Protein AF-A0A3D1TEN0-F1 (afdb_monomer_lite)

Structure (mmCIF, N/CA/C/O backbone):
data_AF-A0A3D1TEN0-F1
#
_entry.id   AF-A0A3D1TEN0-F1
#
loop_
_atom_site.group_PDB
_atom_site.id
_atom_site.type_symbol
_atom_site.label_atom_id
_atom_site.label_alt_id
_atom_site.label_comp_id
_atom_site.label_asym_id
_atom_site.label_entity_id
_atom_site.label_seq_id
_atom_site.pdbx_PDB_ins_code
_atom_site.Cartn_x
_atom_site.Cartn_y
_atom_site.Cartn_z
_atom_site.occupancy
_atom_site.B_iso_or_equiv
_atom_site.auth_seq_id
_atom_site.auth_comp_id
_atom_site.auth_asym_id
_atom_site.auth_atom_id
_atom_site.pdbx_PDB_model_num
ATOM 1 N N . MET A 1 1 ? -23.311 9.145 44.250 1.00 58.88 1 MET A N 1
ATOM 2 C CA . MET A 1 1 ? -23.209 9.384 42.791 1.00 58.88 1 MET A CA 1
ATOM 3 C C . MET A 1 1 ? -21.772 9.364 42.267 1.00 58.88 1 MET A C 1
ATOM 5 O O . MET A 1 1 ? -21.534 8.665 41.295 1.00 58.88 1 MET A O 1
ATOM 9 N N . ASN A 1 2 ? -20.793 10.009 42.915 1.00 70.75 2 ASN A N 1
ATOM 10 C CA . ASN A 1 2 ? -19.431 10.155 42.356 1.00 70.75 2 ASN A CA 1
ATOM 11 C C . ASN A 1 2 ? -18.666 8.842 42.084 1.00 70.75 2 ASN A C 1
ATOM 13 O O . ASN A 1 2 ? -17.920 8.764 41.115 1.00 70.75 2 ASN A O 1
ATOM 17 N N . LYS A 1 3 ? -18.874 7.788 42.889 1.00 73.88 3 LYS A N 1
ATOM 18 C CA . LYS A 1 3 ? -18.197 6.489 42.696 1.00 73.88 3 LYS A CA 1
ATOM 19 C C . LYS A 1 3 ? -18.663 5.740 41.440 1.00 73.88 3 LYS A C 1
ATOM 21 O O . LYS A 1 3 ? -17.864 5.060 40.811 1.00 73.88 3 LYS A O 1
ATOM 26 N N . LEU A 1 4 ? -19.937 5.889 41.068 1.00 81.81 4 LEU A N 1
ATOM 27 C CA . LEU A 1 4 ? -20.509 5.224 39.894 1.00 81.81 4 LEU A CA 1
ATOM 28 C C . LEU A 1 4 ? -19.998 5.871 38.599 1.00 81.81 4 LEU A C 1
ATOM 30 O O . LEU A 1 4 ? -19.636 5.177 37.661 1.00 81.81 4 LEU A O 1
ATOM 34 N N . ILE A 1 5 ? -19.893 7.203 38.594 1.00 82.38 5 ILE A N 1
ATOM 35 C CA . ILE A 1 5 ? -19.337 7.976 37.475 1.00 82.38 5 ILE A CA 1
ATOM 36 C C . ILE A 1 5 ? -17.858 7.624 37.270 1.00 82.38 5 ILE A C 1
ATOM 38 O O . ILE A 1 5 ? -17.446 7.359 36.145 1.00 82.38 5 ILE A O 1
ATOM 42 N N . GLY A 1 6 ? -17.078 7.542 38.355 1.00 80.25 6 GLY A N 1
ATOM 43 C CA . GLY A 1 6 ? -15.677 7.118 38.284 1.00 80.25 6 GLY A CA 1
ATOM 44 C C . GLY A 1 6 ? -15.511 5.713 37.697 1.00 80.25 6 GLY A C 1
ATOM 45 O O . GLY A 1 6 ? -14.673 5.514 36.824 1.00 80.25 6 GLY A O 1
ATOM 46 N N . LEU A 1 7 ? -16.349 4.756 38.113 1.00 87.06 7 LEU A N 1
ATOM 47 C CA . LEU A 1 7 ? -16.330 3.392 37.575 1.00 87.06 7 LEU A CA 1
ATOM 48 C C . LEU A 1 7 ? -16.650 3.362 36.071 1.00 87.06 7 LEU A C 1
ATOM 50 O O . LEU A 1 7 ? -15.949 2.700 35.312 1.00 87.06 7 LEU A O 1
ATOM 54 N N . VAL A 1 8 ? -17.673 4.103 35.633 1.00 85.00 8 VAL A N 1
ATOM 55 C CA . VAL A 1 8 ? -18.067 4.173 34.215 1.00 85.00 8 VAL A CA 1
ATOM 56 C C . VAL A 1 8 ? -16.944 4.754 33.354 1.00 85.00 8 VAL A C 1
ATOM 58 O O . VAL A 1 8 ? -16.650 4.209 32.293 1.00 85.00 8 VAL A O 1
ATOM 61 N N . ILE A 1 9 ? -16.264 5.805 33.822 1.00 85.00 9 ILE A N 1
ATOM 62 C CA . ILE A 1 9 ? -15.129 6.402 33.101 1.00 85.00 9 ILE A CA 1
ATOM 63 C C . ILE A 1 9 ? -13.987 5.391 32.943 1.00 85.00 9 ILE A C 1
ATOM 65 O O . ILE A 1 9 ? -13.439 5.257 31.853 1.00 85.00 9 ILE A O 1
ATOM 69 N N . VAL A 1 10 ? -13.651 4.642 33.998 1.00 86.19 10 VAL A N 1
ATOM 70 C CA . VAL A 1 10 ? -12.583 3.630 33.941 1.00 86.19 10 VAL A CA 1
ATOM 71 C C . VAL A 1 10 ? -12.913 2.524 32.935 1.00 86.19 10 VAL A C 1
ATOM 73 O O . VAL A 1 10 ? -12.048 2.135 32.153 1.00 86.19 10 VAL A O 1
ATOM 76 N N . VAL A 1 11 ? -14.163 2.054 32.903 1.00 86.31 11 VAL A N 1
ATOM 77 C CA . VAL A 1 11 ? -14.605 1.032 31.938 1.00 86.31 11 VAL A CA 1
ATOM 78 C C . VAL A 1 11 ? -14.535 1.555 30.501 1.00 86.31 11 VAL A C 1
ATOM 80 O O . VAL A 1 11 ? -14.044 0.850 29.621 1.00 86.31 11 VAL A O 1
ATOM 83 N N . LEU A 1 12 ? -14.965 2.797 30.260 1.00 85.12 12 LEU A N 1
ATOM 84 C CA . LEU A 1 12 ? -14.894 3.415 28.932 1.00 85.12 12 LEU A CA 1
ATOM 85 C C . LEU A 1 12 ? -13.447 3.595 28.455 1.00 85.12 12 LEU A C 1
ATOM 87 O O . LEU A 1 12 ? -13.148 3.296 27.301 1.00 85.12 12 LEU A O 1
ATOM 91 N N . LEU A 1 13 ? -12.538 4.022 29.337 1.00 85.19 13 LEU A N 1
ATOM 92 C CA . LEU A 1 13 ? -11.114 4.155 29.013 1.00 85.19 13 LEU A CA 1
ATOM 93 C C . LEU A 1 13 ? -10.465 2.800 28.710 1.00 85.19 13 LEU A C 1
ATOM 95 O O . LEU A 1 13 ? -9.695 2.692 27.757 1.00 85.19 13 LEU A O 1
ATOM 99 N N . ALA A 1 14 ? -10.799 1.756 29.474 1.00 85.00 14 ALA A N 1
ATOM 100 C CA . ALA A 1 14 ? -10.308 0.406 29.210 1.00 85.00 14 ALA A CA 1
ATOM 101 C C . ALA A 1 14 ? -10.801 -0.122 27.851 1.00 85.00 14 ALA A C 1
ATOM 103 O O . ALA A 1 14 ? -10.010 -0.659 27.076 1.00 85.00 14 ALA A O 1
ATOM 104 N N . ALA A 1 15 ? -12.081 0.086 27.523 1.00 84.44 15 ALA A N 1
ATOM 105 C CA . ALA A 1 15 ? -12.647 -0.296 26.230 1.00 84.44 15 ALA A CA 1
ATOM 106 C C . ALA A 1 15 ? -11.992 0.462 25.062 1.00 84.44 15 ALA A C 1
ATOM 108 O O . ALA A 1 15 ? -11.635 -0.153 24.057 1.00 84.44 15 ALA A O 1
ATOM 109 N N . ALA A 1 16 ? -11.772 1.773 25.217 1.00 83.81 16 ALA A N 1
ATOM 110 C CA . ALA A 1 16 ? -11.050 2.581 24.237 1.00 83.81 16 ALA A CA 1
ATOM 111 C C . ALA A 1 16 ? -9.619 2.063 24.020 1.00 83.81 16 ALA A C 1
ATOM 113 O O . ALA A 1 16 ? -9.184 1.927 22.880 1.00 83.81 16 ALA A O 1
ATOM 114 N N . GLY A 1 17 ? -8.906 1.723 25.100 1.00 84.88 17 GLY A N 1
ATOM 115 C CA . GLY A 1 17 ? -7.541 1.198 25.031 1.00 84.88 17 GLY A CA 1
ATOM 116 C C . GLY A 1 17 ? -7.441 -0.130 24.275 1.00 84.88 17 GLY A C 1
ATOM 117 O O . GLY A 1 17 ? -6.561 -0.289 23.431 1.00 84.88 17 GLY A O 1
ATOM 118 N N . VAL A 1 18 ? -8.369 -1.062 24.516 1.00 86.75 18 VAL A N 1
ATOM 119 C CA . VAL A 1 18 ? -8.413 -2.351 23.800 1.00 86.75 18 VAL A CA 1
ATOM 120 C C . VAL A 1 18 ? -8.699 -2.150 22.311 1.00 86.75 18 VAL A C 1
ATOM 122 O O . VAL A 1 18 ? -8.030 -2.749 21.471 1.00 86.75 18 VAL A O 1
ATOM 125 N N . GLN A 1 19 ? -9.656 -1.285 21.964 1.00 85.12 19 GLN A N 1
ATOM 126 C CA . GLN A 1 19 ? -9.973 -1.001 20.561 1.00 85.12 19 GLN A CA 1
ATOM 127 C C . GLN A 1 19 ? -8.832 -0.277 19.844 1.00 85.12 19 GLN A C 1
ATOM 129 O O . GLN A 1 19 ? -8.546 -0.588 18.691 1.00 85.12 19 GLN A O 1
ATOM 134 N N . PHE A 1 20 ? -8.131 0.623 20.535 1.00 85.56 20 PHE A N 1
ATOM 135 C CA . PHE A 1 20 ? -6.945 1.283 19.998 1.00 85.56 20 PHE A CA 1
ATOM 136 C C . PHE A 1 20 ? -5.814 0.286 19.705 1.00 85.56 20 PHE A C 1
ATOM 138 O O . PHE A 1 20 ? -5.230 0.327 18.625 1.00 85.56 20 PHE A O 1
ATOM 145 N N . ALA A 1 21 ? -5.544 -0.656 20.615 1.00 85.94 21 ALA A N 1
ATOM 146 C CA . ALA A 1 21 ? -4.565 -1.722 20.380 1.00 85.94 21 ALA A CA 1
ATOM 147 C C . ALA A 1 21 ? -4.977 -2.658 19.224 1.00 85.94 21 ALA A C 1
ATOM 149 O O . ALA A 1 21 ? -4.138 -3.117 18.442 1.00 85.94 21 ALA A O 1
ATOM 150 N N . GLY A 1 22 ? -6.280 -2.919 19.082 1.00 85.69 22 GLY A N 1
ATOM 151 C CA . GLY A 1 22 ? -6.833 -3.628 17.928 1.00 85.69 22 GLY A CA 1
ATOM 152 C C . GLY A 1 22 ? -6.570 -2.880 16.620 1.00 85.69 22 GLY A C 1
ATOM 153 O O . GLY A 1 22 ? -6.048 -3.468 15.677 1.00 85.69 22 GLY A O 1
ATOM 154 N N . HIS A 1 23 ? -6.843 -1.573 16.588 1.00 86.75 23 HIS A N 1
ATOM 155 C CA . HIS A 1 23 ? -6.567 -0.712 15.437 1.00 86.75 23 HIS A CA 1
ATOM 156 C C . HIS A 1 23 ? -5.091 -0.749 15.024 1.00 86.75 23 HIS A C 1
ATOM 158 O O . HIS A 1 23 ? -4.790 -0.987 13.857 1.00 86.75 23 HIS A O 1
ATOM 164 N N . THR A 1 24 ? -4.152 -0.589 15.961 1.00 85.69 24 THR A N 1
ATOM 165 C CA . THR A 1 24 ? -2.717 -0.625 15.620 1.00 85.69 24 THR A CA 1
ATOM 166 C C . THR A 1 24 ? -2.288 -1.972 15.041 1.00 85.69 24 THR A C 1
ATOM 168 O O . THR A 1 24 ? -1.453 -2.015 14.142 1.00 85.69 24 THR A O 1
ATOM 171 N N . THR A 1 25 ? -2.881 -3.068 15.519 1.00 88.44 25 THR A N 1
ATOM 172 C CA . THR A 1 25 ? -2.605 -4.416 15.002 1.00 88.44 25 THR A CA 1
ATOM 173 C C . THR A 1 25 ? -3.123 -4.584 13.572 1.00 88.44 25 THR A C 1
ATOM 175 O O . THR A 1 25 ? -2.368 -5.035 12.714 1.00 88.44 25 THR A O 1
ATOM 178 N N . LYS A 1 26 ? -4.361 -4.151 13.291 1.00 89.19 26 LYS A N 1
ATOM 179 C CA . LYS A 1 26 ? -4.947 -4.158 11.937 1.00 89.19 26 LYS A CA 1
ATOM 180 C C . LYS A 1 26 ? -4.116 -3.342 10.950 1.00 89.19 26 LYS A C 1
ATOM 182 O O . LYS A 1 26 ? -3.794 -3.820 9.871 1.00 89.19 26 LYS A O 1
ATOM 187 N N . VAL A 1 27 ? -3.726 -2.121 11.331 1.00 89.12 27 VAL A N 1
ATOM 188 C CA . VAL A 1 27 ? -2.900 -1.244 10.485 1.00 89.12 27 VAL A CA 1
ATOM 189 C C . VAL A 1 27 ? -1.540 -1.879 10.207 1.00 89.12 27 VAL A C 1
ATOM 191 O O . VAL A 1 27 ? -1.067 -1.825 9.078 1.00 89.12 27 VAL A O 1
ATOM 194 N N . SER A 1 28 ? -0.929 -2.533 11.200 1.00 88.88 28 SER A N 1
ATOM 195 C CA . SER A 1 28 ? 0.328 -3.261 10.999 1.00 88.88 28 SER A CA 1
ATOM 196 C C . SER A 1 28 ? 0.167 -4.453 10.051 1.00 88.88 28 SER A C 1
ATOM 198 O O . SER A 1 28 ? 1.031 -4.667 9.202 1.00 88.88 28 SER A O 1
ATOM 200 N N . ALA A 1 29 ? -0.908 -5.234 10.192 1.00 89.94 29 ALA A N 1
ATOM 201 C CA . ALA A 1 29 ? -1.190 -6.369 9.315 1.00 89.94 29 ALA A CA 1
ATOM 202 C C . ALA A 1 29 ? -1.443 -5.898 7.878 1.00 89.94 29 ALA A C 1
ATOM 204 O O . ALA A 1 29 ? -0.833 -6.404 6.935 1.00 89.94 29 ALA A O 1
ATOM 205 N N . PHE A 1 30 ? -2.264 -4.858 7.724 1.00 93.31 30 PHE A N 1
ATOM 206 C CA . PHE A 1 30 ? -2.549 -4.261 6.430 1.00 93.31 30 PHE A CA 1
ATOM 207 C C . PHE A 1 30 ? -1.301 -3.641 5.791 1.00 93.31 30 PHE A C 1
ATOM 209 O O . PHE A 1 30 ? -1.046 -3.889 4.619 1.00 93.31 30 PHE A O 1
ATOM 216 N N . GLY A 1 31 ? -0.464 -2.925 6.548 1.00 90.81 31 GLY A N 1
ATOM 217 C CA . GLY A 1 31 ? 0.813 -2.397 6.052 1.00 90.81 31 GLY A CA 1
ATOM 218 C C . GLY A 1 31 ? 1.729 -3.494 5.498 1.00 90.81 31 GLY A C 1
ATOM 219 O O . GLY A 1 31 ? 2.298 -3.341 4.419 1.00 90.81 31 GLY A O 1
ATOM 220 N N . SER A 1 32 ? 1.785 -4.656 6.160 1.00 90.25 32 SER A N 1
ATOM 221 C CA . SER A 1 32 ? 2.518 -5.817 5.638 1.00 90.25 32 SER A CA 1
ATOM 222 C C . SER A 1 32 ? 1.924 -6.362 4.333 1.00 90.25 32 SER A C 1
ATOM 224 O O . SER A 1 32 ? 2.677 -6.834 3.483 1.00 90.25 32 SER A O 1
ATOM 226 N N . ALA A 1 33 ? 0.600 -6.319 4.160 1.00 90.69 33 ALA A N 1
ATOM 227 C CA . ALA A 1 33 ? -0.047 -6.702 2.906 1.00 90.69 33 ALA A CA 1
ATOM 228 C C . ALA A 1 33 ? 0.248 -5.689 1.786 1.00 90.69 33 ALA A C 1
ATOM 230 O O . ALA A 1 33 ? 0.568 -6.093 0.669 1.00 90.69 33 ALA A O 1
ATOM 231 N N . VAL A 1 34 ? 0.228 -4.386 2.098 1.00 92.06 34 VAL A N 1
ATOM 232 C CA . VAL A 1 34 ? 0.610 -3.302 1.173 1.00 92.06 34 VAL A CA 1
ATOM 233 C C . VAL A 1 34 ? 2.037 -3.478 0.670 1.00 92.06 34 VAL A C 1
ATOM 235 O O . VAL A 1 34 ? 2.279 -3.350 -0.528 1.00 92.06 34 VAL A O 1
ATOM 238 N N . HIS A 1 35 ? 2.963 -3.864 1.547 1.00 90.12 35 HIS A N 1
ATOM 239 C CA . HIS A 1 35 ? 4.325 -4.195 1.144 1.00 90.12 35 HIS A CA 1
ATOM 240 C C . HIS A 1 35 ? 4.369 -5.343 0.119 1.00 90.12 35 HIS A C 1
ATOM 242 O O . HIS A 1 35 ? 5.080 -5.257 -0.878 1.00 90.12 35 HIS A O 1
ATOM 248 N N . GLY A 1 36 ? 3.558 -6.389 0.311 1.00 89.44 36 GLY A N 1
ATOM 249 C CA . GLY A 1 36 ? 3.442 -7.495 -0.645 1.00 89.44 36 GLY A CA 1
ATOM 250 C C . GLY A 1 36 ? 2.859 -7.083 -2.002 1.00 89.44 36 GLY A C 1
ATOM 251 O O . GLY A 1 36 ? 3.233 -7.650 -3.025 1.00 89.44 36 GLY A O 1
ATOM 252 N N . PHE A 1 37 ? 1.990 -6.068 -2.044 1.00 89.69 37 PHE A N 1
ATOM 253 C CA . PHE A 1 37 ? 1.447 -5.558 -3.306 1.00 89.69 37 PHE A CA 1
ATOM 254 C C . PHE A 1 37 ? 2.476 -4.834 -4.157 1.00 89.69 37 PHE A C 1
ATOM 256 O O . PHE A 1 37 ? 2.310 -4.830 -5.375 1.00 89.69 37 PHE A O 1
ATOM 263 N N . LEU A 1 38 ? 3.548 -4.295 -3.562 1.00 87.56 38 LEU A N 1
ATOM 264 C CA . LEU A 1 38 ? 4.642 -3.707 -4.333 1.00 87.56 38 LEU A CA 1
ATOM 265 C C . LEU A 1 38 ? 5.094 -4.706 -5.407 1.00 87.56 38 LEU A C 1
ATOM 267 O O . LEU A 1 38 ? 5.242 -4.302 -6.561 1.00 87.56 38 LEU A O 1
ATOM 271 N N . ASP A 1 39 ? 5.215 -6.002 -5.049 1.00 84.56 39 ASP A N 1
ATOM 272 C CA . ASP A 1 39 ? 5.642 -7.119 -5.914 1.00 84.56 39 ASP A CA 1
ATOM 273 C C . ASP A 1 39 ? 4.770 -7.358 -7.133 1.00 84.56 39 ASP A C 1
ATOM 275 O O . ASP A 1 39 ? 5.279 -7.734 -8.191 1.00 84.56 39 ASP A O 1
ATOM 279 N N . ALA A 1 40 ? 3.484 -7.072 -7.004 1.00 85.25 40 ALA A N 1
ATOM 280 C CA . ALA A 1 40 ? 2.503 -7.322 -8.038 1.00 85.25 40 ALA A CA 1
ATOM 281 C C . ALA A 1 40 ? 2.275 -6.120 -8.967 1.00 85.25 40 ALA A C 1
ATOM 283 O O . ALA A 1 40 ? 1.548 -6.271 -9.948 1.00 85.25 40 ALA A O 1
ATOM 284 N N . VAL A 1 41 ? 2.832 -4.934 -8.670 1.00 84.75 41 VAL A N 1
ATOM 285 C CA . VAL A 1 41 ? 2.555 -3.718 -9.455 1.00 84.75 41 VAL A CA 1
ATOM 286 C C . VAL A 1 41 ? 3.018 -3.910 -10.897 1.00 84.75 41 VAL A C 1
ATOM 288 O O . VAL A 1 41 ? 4.211 -4.045 -11.180 1.00 84.75 41 VAL A O 1
ATOM 291 N N . ALA A 1 42 ? 2.055 -3.880 -11.817 1.00 78.88 42 ALA A N 1
ATOM 292 C CA . ALA A 1 42 ? 2.314 -3.844 -13.244 1.00 78.88 42 ALA A CA 1
ATOM 293 C C . ALA A 1 42 ? 2.829 -2.451 -13.639 1.00 78.88 42 ALA A C 1
ATOM 295 O O . ALA A 1 42 ? 2.274 -1.432 -13.237 1.00 78.88 42 ALA A O 1
ATOM 296 N N . LEU A 1 43 ? 3.906 -2.394 -14.426 1.00 77.12 43 LEU A N 1
ATOM 297 C CA . LEU A 1 43 ? 4.501 -1.119 -14.849 1.00 77.12 43 LEU A CA 1
ATOM 298 C C . LEU A 1 43 ? 3.636 -0.363 -15.863 1.00 77.12 43 LEU A C 1
ATOM 300 O O . LEU A 1 43 ? 3.707 0.859 -15.948 1.00 77.12 43 LEU A O 1
ATOM 304 N N . ASP A 1 44 ? 2.883 -1.101 -16.672 1.00 77.44 44 ASP A N 1
ATOM 305 C CA . ASP A 1 44 ? 2.009 -0.595 -17.726 1.00 77.44 44 ASP A CA 1
ATOM 306 C C . ASP A 1 44 ? 0.627 -0.186 -17.211 1.00 77.44 44 ASP A C 1
ATOM 308 O O . ASP A 1 44 ? -0.003 0.686 -17.806 1.00 77.44 44 ASP A O 1
ATOM 312 N N . ASP A 1 45 ? 0.190 -0.769 -16.095 1.00 82.81 45 ASP A N 1
ATOM 313 C CA . ASP A 1 45 ? -1.064 -0.432 -15.425 1.00 82.81 45 ASP A CA 1
ATOM 314 C C . ASP A 1 45 ? -0.920 -0.527 -13.892 1.00 82.81 45 ASP A C 1
ATOM 316 O O . ASP A 1 45 ? -1.386 -1.490 -13.268 1.00 82.81 45 ASP A O 1
ATOM 320 N N . PRO A 1 46 ? -0.246 0.450 -13.257 1.00 83.88 46 PRO A N 1
ATOM 321 C CA . PRO A 1 46 ? 0.003 0.420 -11.817 1.00 83.88 46 PRO A CA 1
ATOM 322 C C . PRO A 1 46 ? -1.282 0.529 -10.984 1.00 83.88 46 PRO A C 1
ATOM 324 O O . PRO A 1 46 ? -1.317 0.074 -9.841 1.00 83.88 46 PRO A O 1
ATOM 327 N N . GLU A 1 47 ? -2.355 1.088 -11.548 1.00 86.06 47 GLU A N 1
ATOM 328 C CA . GLU A 1 47 ? -3.639 1.270 -10.864 1.00 86.06 47 GLU A CA 1
ATOM 329 C C . GLU A 1 47 ? -4.489 -0.012 -10.822 1.00 86.06 47 GLU A C 1
ATOM 331 O O . GLU A 1 47 ? -5.435 -0.096 -10.035 1.00 86.06 47 GLU A O 1
ATOM 336 N N . SER A 1 48 ? -4.131 -1.040 -11.598 1.00 90.06 48 SER A N 1
ATOM 337 C CA . SER A 1 48 ? -4.839 -2.330 -11.636 1.00 90.06 48 SER A CA 1
ATOM 338 C C . SER A 1 48 ? -4.978 -3.018 -10.270 1.00 90.06 48 SER A C 1
ATOM 340 O O . SER A 1 48 ? -5.937 -3.759 -10.061 1.00 90.06 48 SER A O 1
ATOM 342 N N . LEU A 1 49 ? -4.074 -2.740 -9.323 1.00 91.00 49 LEU A N 1
ATOM 343 C CA . LEU A 1 49 ? -4.077 -3.310 -7.969 1.00 91.00 49 LEU A CA 1
ATOM 344 C C . LEU A 1 49 ? -4.923 -2.541 -6.948 1.00 91.00 49 LEU A C 1
ATOM 346 O O . LEU A 1 49 ? -5.093 -3.012 -5.823 1.00 91.00 49 LEU A O 1
ATOM 350 N N . ILE A 1 50 ? -5.462 -1.368 -7.294 1.00 92.94 50 ILE A N 1
ATOM 351 C CA . ILE A 1 50 ? -6.278 -0.572 -6.363 1.00 92.94 50 ILE A CA 1
ATOM 352 C C . ILE A 1 50 ? -7.459 -1.382 -5.785 1.00 92.94 50 ILE A C 1
ATOM 354 O O . ILE A 1 50 ? -7.665 -1.314 -4.570 1.00 92.94 50 ILE A O 1
ATOM 358 N N . PRO A 1 51 ? -8.222 -2.173 -6.572 1.00 93.62 51 PRO A N 1
ATOM 359 C CA . PRO A 1 51 ? -9.297 -3.007 -6.035 1.00 93.62 51 PRO A CA 1
ATOM 360 C C . PRO A 1 51 ? -8.809 -4.025 -4.997 1.00 93.62 51 PRO A C 1
ATOM 362 O O . PRO A 1 51 ? -9.443 -4.171 -3.952 1.00 93.62 51 PRO A O 1
ATOM 365 N N . ASP A 1 52 ? -7.663 -4.664 -5.243 1.00 93.38 52 ASP A N 1
ATOM 366 C CA . ASP A 1 52 ? -7.089 -5.680 -4.354 1.00 93.38 52 ASP A CA 1
ATOM 367 C C . ASP A 1 52 ? -6.590 -5.063 -3.039 1.00 93.38 52 ASP A C 1
ATOM 369 O O . ASP A 1 52 ? -6.810 -5.616 -1.958 1.00 93.38 52 ASP A O 1
ATOM 373 N N . ILE A 1 53 ? -5.975 -3.876 -3.112 1.00 92.81 53 ILE A N 1
ATOM 374 C CA . ILE A 1 53 ? -5.546 -3.096 -1.942 1.00 92.81 53 ILE A CA 1
ATOM 375 C C . ILE A 1 53 ? -6.759 -2.716 -1.081 1.00 92.81 53 ILE A C 1
ATOM 377 O O . ILE A 1 53 ? -6.727 -2.857 0.144 1.00 92.81 53 ILE A O 1
ATOM 381 N N . VAL A 1 54 ? -7.843 -2.257 -1.711 1.00 94.19 54 VAL A N 1
ATOM 382 C CA . VAL A 1 54 ? -9.084 -1.878 -1.018 1.00 94.19 54 VAL A CA 1
ATOM 383 C C . VAL A 1 54 ? -9.762 -3.102 -0.396 1.00 94.19 54 VAL A C 1
ATOM 385 O O . VAL A 1 54 ? -10.235 -3.028 0.739 1.00 94.19 54 VAL A O 1
ATOM 388 N N . GLU A 1 55 ? -9.775 -4.246 -1.086 1.00 93.62 55 GLU A N 1
ATOM 389 C CA . GLU A 1 55 ? -10.307 -5.498 -0.539 1.00 93.62 55 GLU A CA 1
ATOM 390 C C . GLU A 1 55 ? -9.487 -5.983 0.668 1.00 93.62 55 GLU A C 1
ATOM 392 O O . GLU A 1 55 ? -10.056 -6.402 1.679 1.00 93.62 55 GLU A O 1
ATOM 397 N N . ALA A 1 56 ? -8.156 -5.898 0.600 1.00 93.06 56 ALA A N 1
ATOM 398 C CA . ALA A 1 56 ? -7.277 -6.239 1.714 1.00 93.06 56 ALA A CA 1
ATOM 399 C C . ALA A 1 56 ? -7.512 -5.332 2.933 1.00 93.06 56 ALA A C 1
ATOM 401 O O . ALA A 1 56 ? -7.582 -5.830 4.056 1.00 93.06 56 ALA A O 1
ATOM 402 N N . ALA A 1 57 ? -7.724 -4.029 2.724 1.00 92.56 57 ALA A N 1
ATOM 403 C CA . ALA A 1 57 ? -8.078 -3.106 3.801 1.00 92.56 57 ALA A CA 1
ATOM 404 C C . ALA A 1 57 ? -9.407 -3.492 4.468 1.00 92.56 57 ALA A C 1
ATOM 406 O O . ALA A 1 57 ? -9.501 -3.563 5.695 1.00 92.56 57 ALA A O 1
ATOM 407 N N . ALA A 1 58 ? -10.421 -3.809 3.656 1.00 90.88 58 ALA A N 1
ATOM 408 C CA . ALA A 1 58 ? -11.738 -4.202 4.142 1.00 90.88 58 ALA A CA 1
ATOM 409 C C . ALA A 1 58 ? -11.695 -5.507 4.958 1.00 90.88 58 ALA A C 1
ATOM 411 O O . ALA A 1 58 ? -12.417 -5.627 5.950 1.00 90.88 58 ALA A O 1
ATOM 412 N N . LYS A 1 59 ? -10.823 -6.463 4.598 1.00 91.81 5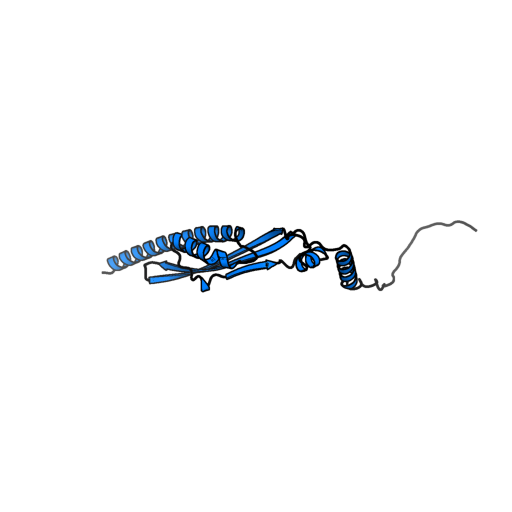9 LYS A N 1
ATOM 413 C CA . LYS A 1 59 ? -10.592 -7.700 5.374 1.00 91.81 59 LYS A CA 1
ATOM 414 C C . LYS A 1 59 ? -10.044 -7.423 6.774 1.00 91.81 59 LYS A C 1
ATOM 416 O O . LYS A 1 59 ? -10.444 -8.096 7.720 1.00 91.81 59 LYS A O 1
ATOM 421 N N . GLU A 1 60 ? -9.205 -6.401 6.913 1.00 89.44 60 GLU A N 1
ATOM 422 C CA . GLU A 1 60 ? -8.689 -5.931 8.206 1.00 89.44 60 GLU A CA 1
ATOM 423 C C . GLU A 1 60 ? -9.672 -4.990 8.934 1.00 89.44 60 GLU A C 1
ATOM 425 O O . GLU A 1 60 ? -9.420 -4.543 10.056 1.00 89.44 60 GLU A O 1
ATOM 430 N N . GLY A 1 61 ? -10.831 -4.700 8.333 1.00 87.62 61 GLY A N 1
ATOM 431 C CA . GLY A 1 61 ? -11.835 -3.793 8.886 1.00 87.62 61 GLY A CA 1
ATOM 432 C C . GLY A 1 61 ? -11.384 -2.334 8.882 1.00 87.62 61 GLY A C 1
ATOM 433 O O . GLY A 1 61 ? -11.733 -1.597 9.803 1.00 87.62 61 GLY A O 1
ATOM 434 N N . LEU A 1 62 ? -10.578 -1.950 7.891 1.00 89.81 62 LEU A N 1
ATOM 435 C CA . LEU A 1 62 ? -10.193 -0.576 7.596 1.00 89.81 62 LEU A CA 1
ATOM 436 C C . LEU A 1 62 ? -10.987 -0.084 6.384 1.00 89.81 62 LEU A C 1
ATOM 438 O O . LEU A 1 62 ? -11.163 -0.803 5.400 1.00 89.81 62 LEU A O 1
ATOM 442 N N . GLU A 1 63 ? -11.438 1.161 6.436 1.00 90.31 63 GLU A N 1
ATOM 443 C CA . GLU A 1 63 ? -12.056 1.819 5.290 1.00 90.31 63 GLU A CA 1
ATOM 444 C C . GLU A 1 63 ? -10.984 2.557 4.490 1.00 90.31 63 GLU A C 1
ATOM 446 O O . GLU A 1 63 ? -10.278 3.407 5.030 1.00 90.31 63 GLU A O 1
ATOM 451 N N . VAL A 1 64 ? -10.875 2.250 3.198 1.00 91.50 64 VAL A N 1
ATOM 452 C CA . VAL A 1 64 ? -9.976 2.932 2.259 1.00 91.50 64 VAL A CA 1
ATOM 453 C C . VAL A 1 64 ? -10.805 3.471 1.106 1.00 91.50 64 VAL A C 1
ATOM 455 O O . VAL A 1 64 ? -11.624 2.759 0.525 1.00 91.50 64 VAL A O 1
ATOM 458 N N . ASN A 1 65 ? -10.593 4.739 0.759 1.00 89.69 65 ASN A N 1
ATOM 459 C CA . ASN A 1 65 ? -11.196 5.328 -0.429 1.00 89.69 65 ASN A CA 1
ATOM 460 C C . ASN A 1 65 ? -10.330 4.981 -1.650 1.00 89.69 65 ASN A C 1
ATOM 462 O O . ASN A 1 65 ? -9.199 5.461 -1.710 1.00 89.69 65 ASN A O 1
ATOM 466 N N . PRO A 1 66 ? -10.842 4.247 -2.657 1.00 88.56 66 PRO A N 1
ATOM 467 C CA . PRO A 1 66 ? -10.070 3.899 -3.851 1.00 88.56 66 PRO A CA 1
ATOM 468 C C . PRO A 1 66 ? -9.489 5.122 -4.571 1.00 88.56 66 PRO A C 1
ATOM 470 O O . PRO A 1 66 ? -8.411 5.050 -5.139 1.00 88.56 66 PRO A O 1
ATOM 473 N N . ARG A 1 67 ? -10.177 6.273 -4.510 1.00 89.06 67 ARG A N 1
ATOM 474 C CA . ARG A 1 67 ? -9.714 7.530 -5.128 1.00 89.06 67 ARG A CA 1
ATOM 475 C C . ARG A 1 67 ? -8.559 8.202 -4.384 1.00 89.06 67 ARG A C 1
ATOM 477 O O . ARG A 1 67 ? -7.984 9.146 -4.909 1.00 89.06 67 ARG A O 1
ATOM 484 N N . ALA A 1 68 ? -8.289 7.776 -3.154 1.00 86.25 68 ALA A N 1
ATOM 485 C CA . ALA A 1 68 ? -7.173 8.245 -2.339 1.00 86.25 68 ALA A CA 1
ATOM 486 C C . ALA A 1 68 ? -5.999 7.251 -2.349 1.00 86.25 68 ALA A C 1
ATOM 488 O O . ALA A 1 68 ? -5.014 7.474 -1.650 1.00 86.25 68 ALA A O 1
ATOM 489 N N . VAL A 1 69 ? -6.099 6.159 -3.117 1.00 90.31 69 VAL A N 1
ATOM 490 C CA . VAL A 1 69 ? -4.987 5.235 -3.348 1.00 90.31 69 VAL A CA 1
ATOM 491 C C . VAL A 1 69 ? -4.199 5.740 -4.546 1.00 90.31 69 VAL A C 1
ATOM 493 O O . VAL A 1 69 ? -4.742 5.916 -5.632 1.00 90.31 69 VAL A O 1
ATOM 496 N N . THR A 1 70 ? -2.913 5.976 -4.337 1.00 92.38 70 THR A N 1
ATOM 497 C CA . THR A 1 70 ? -1.966 6.359 -5.378 1.00 92.38 70 THR A CA 1
ATOM 498 C C . THR A 1 70 ? -0.945 5.243 -5.522 1.00 92.38 70 THR A C 1
ATOM 500 O O . THR A 1 70 ? -0.250 4.911 -4.560 1.00 92.38 70 THR A O 1
ATOM 503 N N . VAL A 1 71 ? -0.844 4.671 -6.720 1.00 90.38 71 VAL A N 1
ATOM 504 C CA . VAL A 1 71 ? 0.195 3.698 -7.067 1.00 90.38 71 VAL A CA 1
ATOM 505 C C . VAL A 1 71 ? 1.043 4.298 -8.174 1.00 90.38 71 VAL A C 1
ATOM 507 O O . VAL A 1 71 ? 0.535 4.610 -9.248 1.00 90.38 71 VAL A O 1
ATOM 510 N N . THR A 1 72 ? 2.334 4.482 -7.919 1.00 87.75 72 THR A N 1
ATOM 511 C CA . THR A 1 72 ? 3.274 4.980 -8.927 1.00 87.75 72 THR A CA 1
ATOM 512 C C . THR A 1 72 ? 4.365 3.962 -9.191 1.00 87.75 72 THR A C 1
ATOM 514 O O . THR A 1 72 ? 4.859 3.301 -8.278 1.00 87.75 72 THR A O 1
ATOM 517 N N . ALA A 1 73 ? 4.753 3.853 -10.458 1.00 83.31 73 ALA A N 1
ATOM 518 C CA . ALA A 1 73 ? 5.890 3.069 -10.908 1.00 83.31 73 ALA A CA 1
ATOM 519 C C . ALA A 1 73 ? 6.778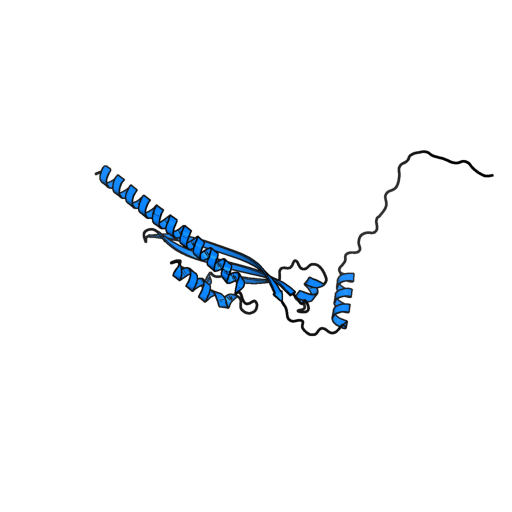 3.975 -11.769 1.00 83.31 73 ALA A C 1
ATOM 521 O O . ALA A 1 73 ? 6.456 4.283 -12.915 1.00 83.31 73 ALA A O 1
ATOM 522 N N . GLU A 1 74 ? 7.881 4.450 -11.197 1.00 80.06 74 GLU A N 1
ATOM 523 C CA . GLU A 1 74 ? 8.764 5.431 -11.827 1.00 80.06 74 GLU A CA 1
ATOM 524 C C . GLU A 1 74 ? 10.172 4.858 -12.015 1.00 80.06 74 GLU A C 1
ATOM 526 O O . GLU A 1 74 ? 10.735 4.298 -11.071 1.00 80.06 74 GLU A O 1
ATOM 531 N N . PRO A 1 75 ? 10.803 5.011 -13.192 1.00 72.19 75 PRO A N 1
ATOM 532 C CA . PRO A 1 75 ? 12.213 4.685 -13.359 1.00 72.19 75 PRO A CA 1
ATOM 533 C C . PRO A 1 75 ? 13.061 5.416 -12.318 1.00 72.19 75 PRO A C 1
ATOM 535 O O . PRO A 1 75 ? 12.990 6.639 -12.201 1.00 72.19 75 PRO A O 1
ATOM 538 N N . THR A 1 76 ? 13.919 4.710 -11.584 1.00 67.62 76 THR A N 1
ATOM 539 C CA . THR A 1 76 ? 14.889 5.406 -10.734 1.00 67.62 76 THR A CA 1
ATOM 540 C C . THR A 1 76 ? 15.955 6.039 -11.617 1.00 67.62 76 THR A C 1
ATOM 542 O O . THR A 1 76 ? 16.700 5.333 -12.292 1.00 67.62 76 THR A O 1
ATOM 545 N N . GLU A 1 77 ? 16.088 7.365 -11.571 1.00 56.72 77 GLU A N 1
ATOM 546 C CA . GLU A 1 77 ? 17.083 8.124 -12.347 1.00 56.72 77 GLU A CA 1
ATOM 547 C C . GLU A 1 77 ? 18.554 7.776 -12.029 1.00 56.72 77 GLU A C 1
ATOM 549 O O . GLU A 1 77 ? 19.458 8.276 -12.688 1.00 56.72 77 GLU A O 1
ATOM 554 N N . LYS A 1 78 ? 18.817 6.885 -11.066 1.00 49.19 78 LYS A N 1
ATOM 555 C CA . LYS A 1 78 ? 20.159 6.459 -10.634 1.00 49.19 78 LYS A CA 1
ATOM 556 C C . LYS A 1 78 ? 20.804 5.370 -11.507 1.00 49.19 78 LYS A C 1
ATOM 558 O O . LYS A 1 78 ? 21.584 4.566 -11.005 1.00 49.19 78 LYS A O 1
ATOM 563 N N . GLN A 1 79 ? 20.519 5.334 -12.803 1.00 53.00 79 GLN A N 1
ATOM 564 C CA . GLN A 1 79 ? 21.436 4.697 -13.751 1.00 53.00 79 GLN A CA 1
ATOM 565 C C . GLN A 1 79 ? 22.270 5.819 -14.377 1.00 53.00 79 GLN A C 1
ATOM 567 O O . GLN A 1 79 ? 21.854 6.445 -15.346 1.00 53.00 79 GLN A O 1
ATOM 572 N N . GLU A 1 80 ? 23.410 6.139 -13.767 1.00 48.50 80 GLU A N 1
ATOM 573 C CA . GLU A 1 80 ? 24.367 7.084 -14.352 1.00 48.50 80 GLU A CA 1
ATOM 574 C C . GLU A 1 80 ? 25.032 6.467 -15.601 1.00 48.50 80 GLU A C 1
ATOM 576 O O . GLU A 1 80 ? 25.235 5.252 -15.672 1.00 48.50 80 GLU A O 1
ATOM 581 N N . GLY A 1 81 ? 25.359 7.308 -16.589 1.00 56.28 81 GLY A N 1
ATOM 582 C CA . GLY A 1 81 ? 26.067 6.921 -17.818 1.00 56.28 81 GLY A CA 1
ATOM 583 C C . GLY A 1 81 ? 25.213 6.209 -18.877 1.00 56.28 81 GLY A C 1
ATOM 584 O O . GLY A 1 81 ? 23.977 6.272 -18.870 1.00 56.28 81 GLY A O 1
ATOM 585 N N . LEU A 1 82 ? 25.888 5.516 -19.799 1.00 54.94 82 LEU A N 1
ATOM 586 C CA . LEU A 1 82 ? 25.292 4.807 -20.939 1.00 54.94 82 LEU A CA 1
ATOM 587 C C . LEU A 1 82 ? 24.094 3.918 -20.556 1.00 54.94 82 LEU A C 1
ATOM 589 O O . LEU A 1 82 ? 23.088 3.902 -21.259 1.00 54.94 82 LEU A O 1
ATOM 593 N N . THR A 1 83 ? 24.145 3.222 -19.416 1.00 55.62 83 THR A N 1
ATOM 594 C CA . THR A 1 83 ? 23.084 2.303 -18.963 1.00 55.62 83 THR A CA 1
ATOM 595 C C . THR A 1 83 ? 21.750 3.014 -18.732 1.00 55.62 83 THR A C 1
ATOM 597 O O . THR A 1 83 ? 20.706 2.493 -19.122 1.00 55.62 83 THR A O 1
ATOM 600 N N . GLY A 1 84 ? 21.764 4.227 -18.169 1.00 56.41 84 GLY A N 1
ATOM 601 C CA . GLY A 1 84 ? 20.543 5.009 -17.960 1.00 56.41 84 GLY A CA 1
ATOM 602 C C . GLY A 1 84 ? 19.989 5.597 -19.251 1.00 56.41 84 GLY A C 1
ATOM 603 O O . GLY A 1 84 ? 18.773 5.633 -19.444 1.00 56.41 84 GLY A O 1
ATOM 604 N N . MET A 1 85 ? 20.867 6.004 -20.172 1.00 60.41 85 MET A N 1
ATOM 605 C CA . MET A 1 85 ? 20.464 6.455 -21.508 1.00 60.41 85 MET A CA 1
ATOM 606 C C . MET A 1 85 ? 19.861 5.310 -22.332 1.00 60.41 85 MET A C 1
ATOM 608 O O . MET A 1 85 ? 18.818 5.483 -22.965 1.00 60.41 85 MET A O 1
ATOM 612 N N . LEU A 1 86 ? 20.475 4.126 -22.279 1.00 60.00 86 LEU A N 1
ATOM 613 C CA . LEU A 1 86 ? 19.984 2.905 -22.911 1.00 60.00 86 LEU A CA 1
ATOM 614 C C . LEU A 1 86 ? 18.644 2.474 -22.299 1.00 60.00 86 LEU A C 1
ATOM 616 O O . LEU A 1 86 ? 17.726 2.141 -23.042 1.00 60.00 86 LEU A O 1
ATOM 620 N N . ALA A 1 87 ? 18.472 2.540 -20.976 1.00 58.03 87 ALA A N 1
ATOM 621 C CA . ALA A 1 87 ? 17.197 2.224 -20.327 1.00 58.03 87 ALA A CA 1
ATOM 622 C C . ALA A 1 87 ? 16.082 3.199 -20.733 1.00 58.03 87 ALA A C 1
ATOM 624 O O . ALA A 1 87 ? 14.999 2.761 -21.116 1.00 58.03 87 ALA A O 1
ATOM 625 N N . ARG A 1 88 ? 16.361 4.513 -20.761 1.00 61.88 88 ARG A N 1
ATOM 626 C CA . ARG A 1 88 ? 15.412 5.539 -21.241 1.00 61.88 88 ARG A CA 1
ATOM 627 C C . ARG A 1 88 ? 15.028 5.349 -22.715 1.00 61.88 88 ARG A C 1
ATOM 629 O O . ARG A 1 88 ? 13.894 5.640 -23.082 1.00 61.88 88 ARG A O 1
ATOM 636 N N . LYS A 1 89 ? 15.938 4.842 -23.558 1.00 58.44 89 LYS A N 1
ATOM 637 C CA . LYS A 1 89 ? 15.661 4.510 -24.970 1.00 58.44 89 LYS A CA 1
ATOM 638 C C . LYS A 1 89 ? 15.056 3.101 -25.168 1.00 58.44 89 LYS A C 1
ATOM 640 O O . LYS A 1 89 ? 14.777 2.727 -26.307 1.00 58.44 89 LYS A O 1
ATOM 645 N N . GLY A 1 90 ? 14.811 2.330 -24.099 1.00 54.38 90 GLY A N 1
ATOM 646 C CA . GLY A 1 90 ? 14.232 0.975 -2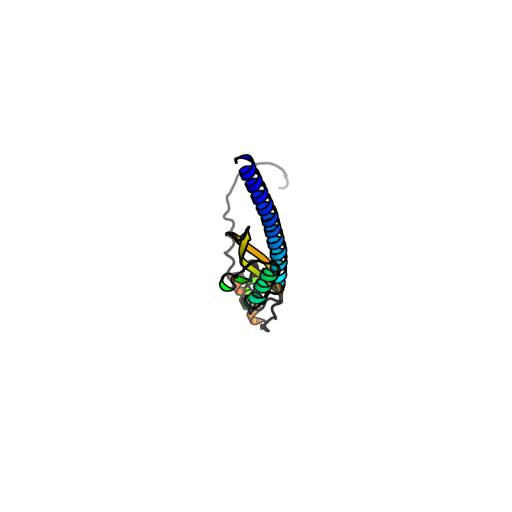4.168 1.00 54.38 90 GLY A CA 1
ATOM 647 C C . GLY A 1 90 ? 15.197 -0.099 -24.692 1.00 54.38 90 GLY A C 1
ATOM 648 O O . GLY A 1 90 ? 14.778 -1.055 -25.347 1.00 54.38 90 GLY A O 1
ATOM 649 N N . ILE A 1 91 ? 16.493 0.110 -24.460 1.00 54.28 91 ILE A N 1
ATOM 650 C CA . ILE A 1 91 ? 17.617 -0.689 -24.966 1.00 54.28 91 ILE A CA 1
ATOM 651 C C . ILE A 1 91 ? 18.278 -1.507 -23.848 1.00 54.28 91 ILE A C 1
ATOM 653 O O . ILE A 1 91 ? 18.818 -2.578 -24.113 1.00 54.28 91 ILE A O 1
ATOM 657 N N . ALA A 1 92 ? 18.252 -1.022 -22.604 1.00 57.25 92 ALA A N 1
ATOM 658 C CA . ALA A 1 92 ? 18.864 -1.737 -21.486 1.00 57.25 92 ALA A CA 1
ATOM 659 C C . ALA A 1 92 ? 18.128 -3.051 -21.187 1.00 57.25 92 ALA A C 1
ATOM 661 O O . ALA A 1 92 ? 16.904 -3.090 -21.178 1.00 57.25 92 ALA A O 1
ATOM 662 N N . GLU A 1 93 ? 18.882 -4.105 -20.872 1.00 59.00 93 GLU A N 1
ATOM 663 C CA . GLU A 1 93 ? 18.335 -5.419 -20.496 1.00 59.00 93 GLU A CA 1
ATOM 664 C C . GLU A 1 93 ? 17.648 -5.402 -19.119 1.00 59.00 93 GLU A C 1
ATOM 666 O O . GLU A 1 93 ? 16.832 -6.271 -18.810 1.00 59.00 93 GLU A O 1
ATOM 671 N N . SER A 1 94 ? 17.954 -4.403 -18.283 1.00 62.12 94 SER A N 1
ATOM 672 C CA . SER A 1 94 ? 17.327 -4.213 -16.976 1.00 62.12 94 SER A CA 1
ATOM 673 C C . SER A 1 94 ? 17.212 -2.736 -16.588 1.00 62.12 94 SER A C 1
ATOM 675 O O . SER A 1 94 ? 18.118 -1.930 -16.816 1.00 62.12 94 SER A O 1
ATOM 677 N N . GLN A 1 95 ? 16.082 -2.385 -15.980 1.00 67.75 95 GLN A N 1
ATOM 678 C CA . GLN A 1 95 ? 15.773 -1.051 -15.478 1.00 67.75 95 GLN A CA 1
ATOM 679 C C . GLN A 1 95 ? 15.403 -1.142 -14.002 1.00 67.75 95 GLN A C 1
ATOM 681 O O . GLN A 1 95 ? 14.614 -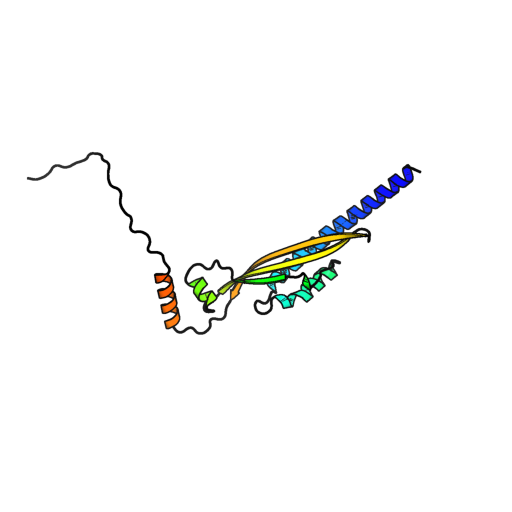1.997 -13.606 1.00 67.75 95 GLN A O 1
ATOM 686 N N . GLN A 1 96 ? 15.963 -0.255 -13.180 1.00 75.31 96 GLN A N 1
ATOM 687 C CA . GLN A 1 96 ? 15.476 -0.091 -11.816 1.00 75.31 96 GLN A CA 1
ATOM 688 C C . GLN A 1 96 ? 14.238 0.811 -11.819 1.00 75.31 96 GLN A C 1
ATOM 690 O O . GLN A 1 96 ? 14.257 1.906 -12.389 1.00 75.31 96 GLN A O 1
ATOM 695 N N . VAL A 1 97 ? 13.166 0.345 -11.190 1.00 79.56 97 VAL A N 1
ATOM 696 C CA . VAL A 1 97 ? 11.893 1.049 -11.059 1.00 79.56 97 VAL A CA 1
ATOM 697 C C . VAL A 1 97 ? 11.555 1.178 -9.583 1.00 79.56 97 VAL A C 1
ATOM 699 O O . VAL A 1 97 ? 11.575 0.198 -8.841 1.00 79.56 97 VAL A O 1
ATOM 702 N N . ARG A 1 98 ? 11.241 2.397 -9.160 1.00 85.50 98 ARG A N 1
ATOM 703 C CA . ARG A 1 98 ? 10.667 2.699 -7.858 1.00 85.50 98 ARG A CA 1
ATOM 704 C C . ARG A 1 98 ? 9.161 2.534 -7.936 1.00 85.50 98 ARG A C 1
ATOM 706 O O . ARG A 1 98 ? 8.503 3.239 -8.693 1.00 85.50 98 ARG A O 1
ATOM 713 N N . VAL A 1 99 ? 8.637 1.651 -7.106 1.00 86.75 99 VAL A N 1
ATOM 714 C CA . VAL A 1 99 ? 7.208 1.458 -6.911 1.00 86.75 99 VAL A CA 1
ATOM 715 C C . VAL A 1 99 ? 6.824 2.090 -5.583 1.00 86.75 99 VAL A C 1
ATOM 717 O O . VAL A 1 99 ? 7.467 1.827 -4.568 1.00 86.75 99 VAL A O 1
ATOM 720 N N . THR A 1 100 ? 5.806 2.943 -5.588 1.00 89.94 100 THR A N 1
ATOM 721 C CA . THR A 1 100 ? 5.253 3.561 -4.377 1.00 89.94 100 THR A CA 1
ATOM 722 C C . THR A 1 100 ? 3.763 3.275 -4.311 1.00 89.94 100 THR A C 1
ATOM 724 O O . THR A 1 100 ? 3.058 3.499 -5.290 1.00 89.94 100 THR A O 1
ATOM 727 N N . ILE A 1 101 ? 3.288 2.821 -3.153 1.00 92.12 101 ILE A N 1
ATOM 728 C CA . ILE A 1 101 ? 1.862 2.736 -2.835 1.00 92.12 101 ILE A CA 1
ATOM 729 C C . ILE A 1 101 ? 1.607 3.674 -1.662 1.00 92.12 101 ILE A C 1
ATOM 731 O O . ILE A 1 101 ? 2.204 3.524 -0.596 1.00 92.12 101 ILE A O 1
ATOM 735 N N . GLU A 1 102 ? 0.729 4.646 -1.865 1.00 92.38 102 GLU A N 1
ATOM 736 C CA . GLU A 1 102 ? 0.287 5.592 -0.847 1.00 92.38 102 GLU A CA 1
ATOM 737 C C . GLU A 1 102 ? -1.234 5.538 -0.742 1.00 92.38 102 GLU A C 1
ATOM 739 O O . GLU A 1 102 ? -1.935 5.580 -1.751 1.00 92.38 102 GLU A O 1
ATOM 744 N N . LEU A 1 103 ? -1.752 5.414 0.476 1.00 92.69 103 LEU A N 1
ATOM 745 C CA . LEU A 1 103 ? -3.187 5.362 0.722 1.00 92.69 103 LEU A CA 1
ATOM 746 C C . LEU A 1 103 ? -3.546 5.975 2.070 1.00 92.69 103 LEU A C 1
ATOM 748 O O . LEU A 1 103 ? -2.782 5.915 3.037 1.00 92.69 103 LEU A O 1
ATOM 752 N N . GLU A 1 104 ? -4.759 6.507 2.137 1.00 92.44 104 GLU A N 1
ATOM 753 C CA . GLU A 1 104 ? -5.402 6.931 3.374 1.00 92.44 104 GLU A CA 1
ATOM 754 C C . GLU A 1 104 ? -6.398 5.867 3.837 1.00 92.44 104 GLU A C 1
ATOM 756 O O . GLU A 1 104 ? -7.145 5.306 3.030 1.00 92.44 104 GLU A O 1
ATOM 761 N N . HIS A 1 105 ? -6.437 5.618 5.144 1.00 89.00 105 HIS A N 1
ATOM 762 C CA . HIS A 1 105 ? -7.396 4.707 5.755 1.00 89.00 105 HIS A CA 1
ATOM 763 C C . HIS A 1 105 ? -8.094 5.348 6.956 1.00 89.00 105 HIS A C 1
ATOM 765 O O . HIS A 1 105 ? -7.562 6.253 7.608 1.00 89.00 105 HIS A O 1
ATOM 771 N N . SER A 1 106 ? -9.277 4.838 7.289 1.00 87.50 106 SER A N 1
ATOM 772 C CA . SER A 1 106 ? -9.989 5.185 8.515 1.00 87.50 106 SER A CA 1
ATOM 773 C C . SER A 1 106 ? -10.566 3.975 9.244 1.00 87.50 106 SER A C 1
ATOM 775 O O . SER A 1 106 ? -10.897 2.963 8.635 1.00 87.50 106 SER A O 1
ATOM 777 N N . ASP A 1 107 ? -10.689 4.099 10.563 1.00 85.56 107 ASP A N 1
ATOM 778 C CA . ASP A 1 107 ? -11.400 3.169 11.449 1.00 85.56 107 ASP A CA 1
ATOM 779 C C . ASP A 1 107 ? -12.147 3.984 12.517 1.00 85.56 107 ASP A C 1
ATOM 781 O O . ASP A 1 107 ? -11.860 5.165 12.719 1.00 85.56 107 ASP A O 1
ATOM 785 N N . THR A 1 108 ? -13.100 3.382 13.224 1.00 82.25 108 THR A N 1
ATOM 786 C CA . THR A 1 108 ? -13.888 4.064 14.257 1.00 82.25 108 THR A CA 1
ATOM 787 C C . THR A 1 108 ? -13.725 3.394 15.619 1.00 82.25 108 THR A C 1
ATOM 789 O O . THR A 1 108 ? -14.109 2.244 15.816 1.00 82.25 108 THR A O 1
ATOM 792 N N . ILE A 1 109 ? -13.238 4.145 16.610 1.00 77.00 109 ILE A N 1
ATOM 793 C CA . ILE A 1 109 ? -13.179 3.716 18.012 1.00 77.00 109 ILE A CA 1
ATOM 794 C C . ILE A 1 109 ? -14.472 4.108 18.731 1.00 77.00 109 ILE A C 1
ATOM 796 O O . ILE A 1 109 ? -14.969 5.231 18.619 1.00 77.00 109 ILE A O 1
ATOM 800 N N . LEU A 1 110 ? -15.025 3.162 19.487 1.00 78.06 110 LEU A N 1
ATOM 801 C CA . LEU A 1 110 ? -16.266 3.271 20.256 1.00 78.06 110 LEU A CA 1
ATOM 802 C C . LEU A 1 110 ? -17.469 3.734 19.412 1.00 78.06 110 LEU A C 1
ATOM 804 O O . LEU A 1 110 ? -18.423 4.292 19.946 1.00 78.06 110 LEU A O 1
ATOM 808 N N . GLY A 1 111 ? -17.418 3.523 18.092 1.00 75.62 111 GLY A N 1
ATOM 809 C CA . GLY A 1 111 ? -18.464 3.921 17.146 1.00 75.62 111 GLY A CA 1
ATOM 810 C C . GLY A 1 111 ? -18.610 5.431 16.922 1.00 75.62 111 GLY A C 1
ATOM 811 O O . GLY A 1 111 ? -19.518 5.835 16.203 1.00 75.62 111 GLY A O 1
ATOM 812 N N . VAL A 1 112 ? -17.751 6.269 17.518 1.00 74.12 112 VAL A N 1
ATOM 813 C CA . VAL A 1 112 ? -17.876 7.739 17.440 1.00 74.12 112 VAL A CA 1
ATOM 814 C C . VAL A 1 112 ? -16.563 8.477 17.179 1.00 74.12 112 VAL A C 1
ATOM 816 O O . VAL A 1 112 ? -16.602 9.633 16.765 1.00 74.12 112 VAL A O 1
ATOM 819 N N . PHE A 1 113 ? -15.406 7.844 17.395 1.00 76.38 113 PHE A N 1
ATOM 820 C CA . PHE A 1 113 ? -14.100 8.473 17.197 1.00 76.38 113 PHE A CA 1
ATOM 821 C C . PHE A 1 113 ? -13.434 7.947 15.924 1.00 76.38 113 PHE A C 1
ATOM 823 O O . PHE A 1 113 ? -12.831 6.872 15.973 1.00 76.38 113 PHE A O 1
ATOM 830 N N . PRO A 1 114 ? -13.515 8.674 14.794 1.00 79.44 114 PRO A N 1
ATOM 831 C CA . PRO A 1 114 ? -12.801 8.289 13.590 1.00 79.44 114 PRO A CA 1
ATOM 832 C C . PRO A 1 114 ? -11.297 8.486 13.798 1.00 79.44 114 PRO A C 1
ATOM 834 O O . PRO A 1 114 ? -10.830 9.593 14.076 1.00 79.44 114 PRO A O 1
ATOM 837 N N . LEU A 1 115 ? -10.536 7.412 13.643 1.00 84.69 115 LEU A N 1
ATOM 838 C CA . LEU A 1 115 ? -9.097 7.455 13.456 1.00 84.69 115 LEU A CA 1
ATOM 839 C C . LEU A 1 115 ? -8.807 7.466 11.967 1.00 84.69 115 LEU A C 1
ATOM 841 O O . LEU A 1 115 ? -9.329 6.641 11.225 1.00 84.69 115 LEU A O 1
ATOM 845 N N . LYS A 1 116 ? -7.961 8.400 11.546 1.00 88.50 116 LYS A N 1
ATOM 846 C CA . LYS A 1 116 ? -7.411 8.436 10.196 1.00 88.50 116 LYS A CA 1
ATOM 847 C C . LYS A 1 116 ? -5.937 8.093 10.266 1.00 88.50 116 LYS A C 1
ATOM 849 O O . LYS A 1 116 ? -5.245 8.543 11.180 1.00 88.50 116 LYS A O 1
ATOM 854 N N . GLY A 1 117 ? -5.473 7.324 9.299 1.00 86.94 117 GLY A N 1
ATOM 855 C CA . GLY A 1 117 ? -4.067 7.019 9.126 1.00 86.94 117 GLY A CA 1
ATOM 856 C C . GLY A 1 117 ? -3.689 7.025 7.657 1.00 86.94 117 GLY A C 1
ATOM 857 O O . GLY A 1 117 ? -4.541 7.084 6.769 1.00 86.94 117 GLY A O 1
ATOM 858 N N . GLN A 1 118 ? -2.387 6.999 7.423 1.00 91.75 118 GLN A N 1
ATOM 859 C CA . GLN A 1 118 ? -1.807 6.930 6.098 1.00 91.75 118 GLN A CA 1
ATOM 860 C C . GLN A 1 118 ? -0.795 5.792 6.089 1.00 91.75 118 GLN A C 1
ATOM 862 O O . GLN A 1 118 ? -0.003 5.660 7.024 1.00 91.75 118 GLN A O 1
ATOM 867 N N . ILE A 1 119 ? -0.820 4.992 5.029 1.00 90.75 119 ILE A N 1
ATOM 868 C CA . ILE A 1 119 ? 0.206 3.991 4.754 1.00 90.75 119 ILE A CA 1
ATOM 869 C C . ILE A 1 119 ? 0.915 4.422 3.482 1.00 90.75 119 ILE A C 1
ATOM 871 O O . ILE A 1 119 ? 0.278 4.715 2.470 1.00 90.75 119 ILE A O 1
ATOM 875 N N . ARG A 1 120 ? 2.243 4.469 3.556 1.00 93.31 120 ARG A N 1
ATOM 876 C CA . ARG A 1 120 ? 3.106 4.720 2.413 1.00 93.31 120 ARG A CA 1
ATOM 877 C C . ARG A 1 120 ? 4.214 3.687 2.404 1.00 93.31 120 ARG A C 1
ATOM 879 O O . ARG A 1 120 ? 5.080 3.701 3.273 1.00 93.31 120 ARG A O 1
ATOM 886 N N . GLU A 1 121 ? 4.193 2.846 1.387 1.00 91.75 121 GLU A N 1
ATOM 887 C CA . GLU A 1 121 ? 5.198 1.823 1.142 1.00 91.75 121 GLU A CA 1
ATOM 888 C C . GLU A 1 121 ? 5.944 2.149 -0.151 1.00 91.75 121 GLU A C 1
ATOM 890 O O . GLU A 1 121 ? 5.379 2.679 -1.112 1.00 91.75 121 GLU A O 1
ATOM 895 N N . THR A 1 122 ? 7.250 1.907 -0.169 1.00 89.38 122 THR A N 1
ATOM 896 C CA . THR A 1 122 ? 8.095 2.202 -1.329 1.00 89.38 122 THR A CA 1
ATOM 897 C C . THR A 1 122 ? 9.179 1.152 -1.457 1.00 89.38 122 THR A C 1
ATOM 899 O O . THR A 1 122 ? 9.884 0.871 -0.491 1.00 89.38 122 THR A O 1
ATOM 902 N N . ASP A 1 123 ? 9.354 0.633 -2.665 1.00 87.19 123 ASP A N 1
ATOM 903 C CA . ASP A 1 123 ? 10.375 -0.359 -2.978 1.00 87.19 123 ASP A CA 1
ATOM 904 C C . ASP A 1 123 ? 11.008 -0.082 -4.349 1.00 87.19 123 ASP A C 1
ATOM 906 O O . ASP A 1 123 ? 10.411 0.563 -5.213 1.00 87.19 123 ASP A O 1
ATOM 910 N N . ILE A 1 124 ? 12.252 -0.522 -4.540 1.00 83.75 124 ILE A N 1
ATOM 911 C CA . ILE A 1 124 ? 12.992 -0.375 -5.796 1.00 83.75 124 ILE A CA 1
ATOM 912 C C . ILE A 1 124 ? 13.256 -1.766 -6.356 1.00 83.75 124 ILE A C 1
ATOM 914 O O . ILE A 1 124 ? 14.034 -2.537 -5.798 1.00 83.75 124 ILE A O 1
ATOM 918 N N . ARG A 1 125 ? 12.668 -2.054 -7.517 1.00 75.62 125 ARG A N 1
ATOM 919 C CA . ARG A 1 125 ? 12.835 -3.332 -8.212 1.00 75.62 125 ARG A CA 1
ATOM 920 C C . ARG A 1 125 ? 13.698 -3.198 -9.434 1.00 75.62 125 ARG A C 1
ATOM 922 O O . ARG A 1 125 ? 13.694 -2.170 -10.099 1.00 75.62 125 ARG A O 1
ATOM 929 N N . THR A 1 126 ? 14.377 -4.284 -9.774 1.00 72.12 126 THR A N 1
ATOM 930 C CA . THR A 1 126 ? 15.028 -4.429 -11.075 1.00 72.12 126 THR A CA 1
ATOM 931 C C . THR A 1 126 ? 14.095 -5.200 -11.998 1.00 72.12 126 THR A C 1
ATOM 933 O O . THR A 1 126 ? 13.773 -6.353 -11.726 1.00 72.12 126 THR A O 1
ATOM 936 N N . VAL A 1 127 ? 13.662 -4.570 -13.084 1.00 69.19 127 VAL A N 1
ATOM 937 C CA . VAL A 1 127 ? 12.728 -5.139 -14.056 1.00 69.19 127 VAL A CA 1
ATOM 938 C C . VAL A 1 127 ? 13.470 -5.377 -15.363 1.00 69.19 127 VAL A C 1
ATOM 940 O O . VAL A 1 127 ? 14.213 -4.510 -15.824 1.00 69.19 127 VAL A O 1
ATOM 943 N N . GLN A 1 128 ? 13.308 -6.560 -15.957 1.00 61.12 128 GLN A N 1
ATOM 944 C CA . GLN A 1 128 ? 13.891 -6.839 -17.267 1.00 61.12 128 GLN A CA 1
ATOM 945 C C . GLN A 1 128 ? 13.076 -6.137 -18.349 1.00 61.12 128 GLN A C 1
ATOM 947 O O . GLN A 1 128 ? 11.882 -6.397 -18.509 1.00 61.12 128 GLN A O 1
ATOM 952 N N . VAL A 1 129 ? 13.729 -5.269 -19.114 1.00 61.06 129 VAL A N 1
ATOM 953 C CA . VAL A 1 129 ? 13.117 -4.624 -20.275 1.00 61.06 129 VAL A CA 1
ATOM 954 C C . VAL A 1 129 ? 13.532 -5.444 -21.490 1.00 61.06 129 VAL A C 1
ATOM 956 O O . VAL A 1 129 ? 14.718 -5.691 -21.701 1.00 61.06 129 VAL A O 1
ATOM 959 N N . ARG A 1 130 ? 12.567 -5.926 -22.287 1.00 53.38 130 ARG A N 1
ATOM 960 C CA . ARG A 1 130 ? 12.911 -6.623 -23.536 1.00 53.38 130 ARG A CA 1
ATOM 961 C C . ARG A 1 130 ? 13.683 -5.647 -24.428 1.00 53.38 130 ARG A C 1
ATOM 963 O O . ARG A 1 130 ? 13.104 -4.616 -24.779 1.00 53.38 130 ARG A O 1
ATOM 970 N N . PRO A 1 131 ? 14.916 -5.966 -24.855 1.00 52.16 131 PRO A N 1
ATOM 971 C CA . PRO A 1 131 ? 15.641 -5.094 -25.761 1.00 52.16 131 PRO A CA 1
ATOM 972 C C . PRO A 1 131 ? 14.846 -4.981 -27.065 1.00 52.16 131 PRO A C 1
ATOM 974 O O . PRO A 1 131 ? 14.565 -5.985 -27.733 1.00 52.16 131 PRO A O 1
ATOM 977 N N . ARG A 1 132 ? 14.467 -3.759 -27.461 1.00 52.59 132 ARG A N 1
ATOM 978 C CA . ARG A 1 132 ? 14.156 -3.516 -28.877 1.00 52.59 132 ARG A CA 1
ATOM 979 C C . ARG A 1 132 ? 15.432 -3.849 -29.647 1.00 52.59 132 ARG A C 1
ATOM 981 O O . ARG A 1 132 ? 16.498 -3.444 -29.213 1.00 52.59 132 ARG A O 1
ATOM 988 N N . ARG A 1 133 ? 15.365 -4.613 -30.746 1.00 49.50 133 ARG A N 1
ATOM 989 C CA . ARG A 1 133 ? 16.557 -4.878 -31.573 1.00 49.50 133 ARG A CA 1
ATOM 990 C C . ARG A 1 133 ? 17.139 -3.539 -32.010 1.00 49.50 133 ARG A C 1
ATOM 992 O O . ARG A 1 133 ? 16.548 -2.858 -32.844 1.00 49.50 133 ARG A O 1
ATOM 999 N N . VAL A 1 134 ? 18.263 -3.166 -31.422 1.00 54.62 134 VAL A N 1
ATOM 1000 C CA . VAL A 1 134 ? 18.967 -1.936 -31.751 1.00 54.62 134 VAL A CA 1
ATOM 1001 C C . VAL A 1 134 ? 20.087 -2.300 -32.708 1.00 54.62 134 VAL A C 1
ATOM 1003 O O . VAL A 1 134 ? 20.852 -3.219 -32.429 1.00 54.62 134 VAL A O 1
ATOM 1006 N N . GLY A 1 135 ? 20.160 -1.628 -33.856 1.00 56.41 135 GLY A N 1
ATOM 1007 C CA . GLY A 1 135 ? 21.319 -1.749 -34.740 1.00 56.41 135 GLY A CA 1
ATOM 1008 C C . GLY A 1 135 ? 22.568 -1.162 -34.076 1.00 56.41 135 GLY A C 1
ATOM 1009 O O . GLY A 1 135 ? 22.456 -0.222 -33.285 1.00 56.41 135 GLY A O 1
ATOM 1010 N N . GLU A 1 136 ? 23.747 -1.693 -34.412 1.00 59.34 136 GLU A N 1
ATOM 1011 C CA . GLU A 1 136 ? 25.058 -1.264 -33.883 1.00 59.34 136 GLU A CA 1
ATOM 1012 C C . GLU A 1 136 ? 25.283 0.261 -33.974 1.00 59.34 136 GLU A C 1
ATOM 1014 O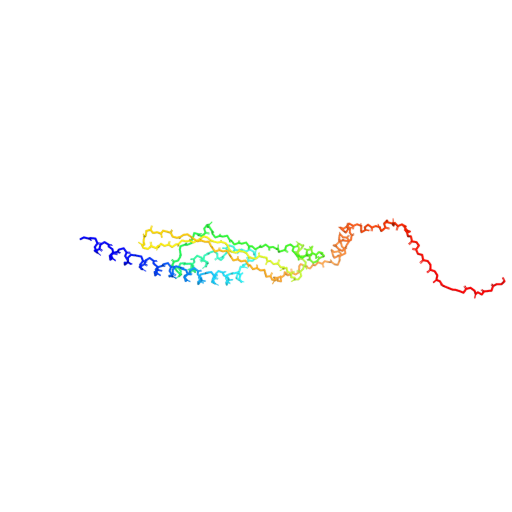 O . GLU A 1 136 ? 25.931 0.854 -33.114 1.00 59.34 136 GLU A O 1
ATOM 1019 N N . GLU A 1 137 ? 24.672 0.920 -34.960 1.00 57.59 137 GLU A N 1
ATOM 1020 C CA . GLU A 1 137 ? 24.749 2.369 -35.187 1.00 57.59 137 GLU A CA 1
ATOM 1021 C C . GLU A 1 137 ? 24.202 3.211 -34.020 1.00 57.59 137 GLU A C 1
ATOM 1023 O O . GLU A 1 137 ? 24.719 4.290 -33.730 1.00 57.59 137 GLU A O 1
ATOM 1028 N N . MET A 1 138 ? 23.174 2.731 -33.311 1.00 61.94 138 MET A N 1
ATOM 1029 C CA . MET A 1 138 ? 22.567 3.491 -32.210 1.00 61.94 138 MET A CA 1
ATOM 1030 C C . MET A 1 138 ? 23.423 3.432 -30.936 1.00 61.94 138 MET A C 1
ATOM 1032 O O . MET A 1 138 ? 23.420 4.384 -30.156 1.00 61.94 138 MET A O 1
ATOM 1036 N N . TYR A 1 139 ? 24.179 2.343 -30.743 1.00 60.44 139 TYR A N 1
ATOM 1037 C CA . TYR A 1 139 ? 25.170 2.232 -29.669 1.00 60.44 139 TYR A CA 1
ATOM 1038 C C . TYR A 1 139 ? 26.317 3.221 -29.884 1.00 60.44 139 TYR A C 1
ATOM 1040 O O . TYR A 1 139 ? 26.668 3.951 -28.962 1.00 60.44 139 TYR A O 1
ATOM 1048 N N . GLN A 1 140 ? 26.824 3.321 -31.117 1.00 63.06 140 GLN A N 1
ATOM 1049 C CA . GLN A 1 140 ? 27.883 4.274 -31.466 1.00 63.06 140 GLN A CA 1
ATOM 1050 C C . GLN A 1 140 ? 27.432 5.734 -31.301 1.00 63.06 140 GLN A C 1
ATOM 1052 O O . GLN A 1 140 ? 28.209 6.573 -30.852 1.00 63.06 140 GLN A O 1
ATOM 1057 N N . GLN A 1 141 ? 26.170 6.050 -31.615 1.00 64.50 141 GLN A N 1
ATOM 1058 C CA . GLN A 1 141 ? 25.617 7.389 -31.378 1.00 64.50 141 GLN A CA 1
ATOM 1059 C C . GLN A 1 141 ? 25.514 7.726 -29.890 1.00 64.50 141 GLN A C 1
ATOM 1061 O O . GLN A 1 141 ? 25.854 8.837 -29.503 1.00 64.50 141 GLN A O 1
ATOM 1066 N N . LEU A 1 142 ? 25.068 6.783 -29.059 1.00 64.75 142 LEU A N 1
ATOM 1067 C CA . LEU A 1 142 ? 24.952 6.974 -27.612 1.00 64.75 142 LEU A CA 1
ATOM 1068 C C . LEU A 1 142 ? 26.317 7.130 -26.932 1.00 64.75 142 LEU A C 1
ATOM 1070 O O . LEU A 1 142 ? 26.469 7.986 -26.066 1.00 64.75 142 LEU A O 1
ATOM 1074 N N . GLU A 1 143 ? 27.311 6.356 -27.367 1.00 62.50 143 GLU A N 1
ATOM 1075 C CA . GLU A 1 143 ? 28.694 6.467 -26.897 1.00 62.50 143 GLU A CA 1
ATOM 1076 C C . GLU A 1 143 ? 29.321 7.813 -27.312 1.00 62.50 143 GLU A C 1
ATOM 1078 O O . GLU A 1 143 ? 29.981 8.477 -26.511 1.00 62.50 143 GLU A O 1
ATOM 1083 N N . ALA A 1 144 ? 29.035 8.290 -28.530 1.00 63.47 144 ALA A N 1
ATOM 1084 C CA . ALA A 1 144 ? 29.447 9.621 -28.979 1.00 63.47 144 ALA A CA 1
ATOM 1085 C C . ALA A 1 144 ? 28.751 10.762 -28.204 1.00 63.47 144 ALA A C 1
ATOM 1087 O O . ALA A 1 144 ? 29.373 11.788 -27.920 1.00 63.47 144 ALA A O 1
ATOM 1088 N N . GLU A 1 145 ? 27.478 10.585 -27.840 1.00 63.16 145 GLU A N 1
ATOM 1089 C CA . GLU A 1 145 ? 26.681 11.539 -27.055 1.00 63.16 145 GLU A CA 1
ATOM 1090 C C . GLU A 1 145 ? 27.180 11.608 -25.594 1.00 63.16 145 GLU A C 1
ATOM 1092 O O . GLU A 1 145 ? 27.287 12.696 -25.021 1.00 63.16 145 GLU A O 1
ATOM 1097 N N . GLU A 1 146 ? 27.602 10.479 -25.009 1.00 59.88 146 GLU A N 1
ATOM 1098 C CA . GLU A 1 146 ? 28.238 10.417 -23.683 1.00 59.88 146 GLU A CA 1
ATOM 1099 C C . GLU A 1 146 ? 29.616 11.102 -23.668 1.00 59.88 146 GLU A C 1
ATOM 1101 O O . GLU A 1 146 ? 29.920 11.858 -22.740 1.00 59.88 146 GLU A O 1
ATOM 1106 N N . MET A 1 147 ? 30.424 10.934 -24.723 1.00 58.12 147 MET A N 1
ATOM 1107 C CA . MET A 1 147 ? 31.710 11.634 -24.853 1.00 58.12 147 MET A CA 1
ATOM 1108 C C . MET A 1 147 ? 31.559 13.156 -25.008 1.00 58.12 147 MET A C 1
ATOM 1110 O O . MET A 1 147 ? 32.421 13.901 -24.545 1.00 58.12 147 MET A O 1
ATOM 1114 N N . GLN A 1 148 ? 30.474 13.641 -25.622 1.00 57.44 148 GLN A N 1
ATOM 1115 C CA . GLN A 1 148 ? 30.194 15.082 -25.738 1.00 57.44 148 GLN A CA 1
ATOM 1116 C C . GLN A 1 148 ? 29.605 15.694 -24.459 1.00 57.44 148 GLN A C 1
ATOM 1118 O O . GLN A 1 148 ? 29.750 16.895 -24.231 1.00 57.44 148 GLN A O 1
ATOM 1123 N N . SER A 1 149 ? 28.961 14.881 -23.620 1.00 53.66 149 SER A N 1
ATOM 1124 C CA . SER A 1 149 ? 28.297 15.322 -22.386 1.00 53.66 149 SER A CA 1
ATOM 1125 C C . SER A 1 149 ? 29.241 15.428 -21.183 1.00 53.66 149 SER A C 1
ATOM 1127 O O . SER A 1 149 ? 28.860 15.989 -20.154 1.00 53.66 149 SER A O 1
ATOM 1129 N N . GLN A 1 150 ? 30.472 14.914 -21.283 1.00 49.59 150 GLN A N 1
ATOM 1130 C CA . GLN A 1 150 ? 31.485 15.107 -20.247 1.00 49.59 150 GLN A CA 1
ATOM 1131 C C . GLN A 1 150 ? 32.003 16.554 -20.297 1.00 49.59 150 GLN A C 1
ATOM 1133 O O . GLN A 1 150 ? 32.628 16.944 -21.287 1.00 49.59 150 GLN A O 1
ATOM 1138 N N . PRO A 1 151 ? 31.804 17.381 -19.248 1.00 45.03 151 PRO A N 1
ATOM 1139 C CA . PRO A 1 151 ? 32.473 18.668 -19.186 1.00 45.03 151 PRO A CA 1
ATOM 1140 C C . PRO A 1 151 ? 33.974 18.393 -19.161 1.00 45.03 151 PRO A C 1
ATOM 1142 O O . PRO A 1 151 ? 34.453 17.681 -18.278 1.00 45.03 151 PRO A O 1
ATOM 1145 N N . ALA A 1 152 ? 34.693 18.943 -20.143 1.00 48.62 152 ALA A N 1
ATOM 1146 C CA . ALA A 1 152 ? 36.143 18.873 -20.242 1.00 48.62 152 ALA A CA 1
ATOM 1147 C C . ALA A 1 152 ? 36.756 19.069 -18.849 1.00 48.62 152 ALA A C 1
ATOM 1149 O O . ALA A 1 152 ? 36.701 20.168 -18.283 1.00 48.62 152 ALA A O 1
ATOM 1150 N N . GLN A 1 153 ? 37.281 17.984 -18.268 1.00 43.97 153 GLN A N 1
ATOM 1151 C CA . GLN A 1 153 ? 37.992 18.066 -17.005 1.00 43.97 153 GLN A CA 1
ATOM 1152 C C . GLN A 1 153 ? 39.094 19.100 -17.195 1.00 43.97 153 GLN A C 1
ATOM 1154 O O . GLN A 1 153 ? 39.916 19.017 -18.109 1.00 43.97 153 GLN A O 1
ATOM 1159 N N . ARG A 1 154 ? 39.013 20.139 -16.364 1.00 42.44 154 ARG A N 1
ATOM 1160 C CA . ARG A 1 154 ? 39.902 21.290 -16.368 1.00 42.44 154 ARG A CA 1
ATOM 1161 C C . ARG A 1 154 ? 41.344 20.805 -16.458 1.00 42.44 154 ARG A C 1
ATOM 1163 O O . ARG A 1 154 ? 41.794 20.027 -15.621 1.00 42.44 154 ARG A O 1
ATOM 1170 N N . GLN A 1 155 ? 42.058 21.326 -17.451 1.00 40.50 155 GLN A N 1
ATOM 1171 C CA . GLN A 1 155 ? 43.515 21.360 -17.454 1.00 40.50 155 GLN A CA 1
ATOM 1172 C C . GLN A 1 155 ? 44.004 21.757 -16.050 1.00 40.50 155 GLN A C 1
ATOM 1174 O O . GLN A 1 155 ? 43.488 22.741 -15.502 1.00 40.50 155 GLN A O 1
ATOM 1179 N N . PRO A 1 156 ? 44.975 21.055 -15.444 1.00 39.56 156 PRO A N 1
ATOM 1180 C CA . PRO A 1 156 ? 45.604 21.563 -14.239 1.00 39.56 156 PRO A CA 1
ATOM 1181 C C . PRO A 1 156 ? 46.415 22.810 -14.614 1.00 39.56 156 PRO A C 1
ATOM 1183 O O . PRO A 1 156 ? 47.525 22.728 -15.135 1.00 39.56 156 PRO A O 1
ATOM 1186 N N . VAL A 1 157 ? 45.831 23.985 -14.364 1.00 38.34 157 VAL A N 1
ATOM 1187 C CA . VAL A 1 157 ? 46.556 25.256 -14.307 1.00 38.34 157 VAL A CA 1
ATOM 1188 C C . VAL A 1 157 ? 47.477 25.173 -13.094 1.00 38.34 157 VAL A C 1
ATOM 1190 O O . VAL A 1 157 ? 47.019 25.020 -11.963 1.00 38.34 157 VAL A O 1
ATOM 1193 N N . GLY A 1 158 ? 48.782 25.191 -13.350 1.00 43.69 158 GLY A N 1
ATOM 1194 C CA . GLY A 1 158 ? 49.804 25.038 -12.326 1.00 43.69 158 GLY A CA 1
ATOM 1195 C C . GLY A 1 158 ? 49.869 26.192 -11.327 1.00 43.69 158 GLY A C 1
ATOM 1196 O O . GLY A 1 158 ? 49.447 27.311 -11.604 1.00 43.69 158 GLY A O 1
ATOM 1197 N N . THR A 1 159 ? 50.524 25.928 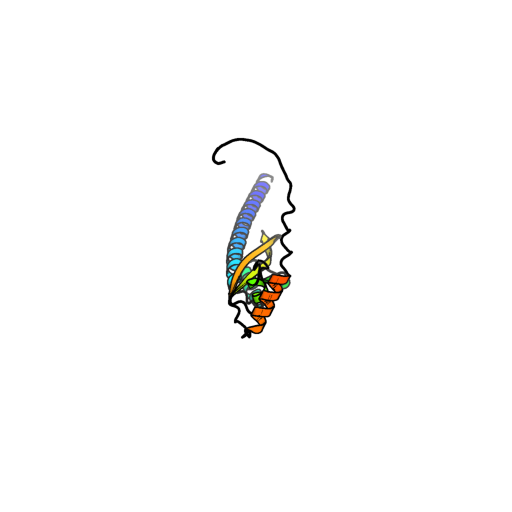-10.199 1.00 37.44 159 THR A N 1
ATOM 1198 C CA . THR A 1 159 ? 51.169 26.965 -9.388 1.00 37.44 159 THR A CA 1
ATOM 1199 C C . THR A 1 159 ? 52.528 26.475 -8.908 1.00 37.44 159 THR A C 1
ATOM 1201 O O . THR A 1 159 ? 52.661 25.401 -8.325 1.00 37.44 159 THR A O 1
ATOM 1204 N N . SER A 1 160 ? 53.532 27.286 -9.226 1.00 39.53 160 SER A N 1
ATOM 1205 C CA . SER A 1 160 ? 54.955 27.125 -8.961 1.00 39.53 160 SER A CA 1
ATOM 1206 C C . SER A 1 160 ? 55.359 27.182 -7.482 1.00 39.53 160 SER A C 1
ATOM 1208 O O . SER A 1 160 ? 54.759 27.902 -6.694 1.00 39.53 160 SER A O 1
ATOM 1210 N N . ASN A 1 161 ? 56.527 26.572 -7.237 1.00 42.88 161 ASN A N 1
ATOM 1211 C CA . ASN A 1 161 ? 57.607 26.957 -6.315 1.00 42.88 161 ASN A CA 1
ATOM 1212 C C . ASN A 1 161 ? 57.364 26.895 -4.795 1.00 42.88 161 ASN A C 1
ATOM 1214 O O . ASN A 1 161 ? 56.583 27.656 -4.245 1.00 42.88 161 ASN A O 1
ATOM 1218 N N . ILE A 1 162 ? 58.217 26.134 -4.093 1.00 38.84 162 ILE A N 1
ATOM 1219 C CA . ILE A 1 162 ? 59.375 26.655 -3.331 1.00 38.84 162 ILE A CA 1
ATOM 1220 C C . ILE A 1 162 ? 60.241 25.475 -2.829 1.00 38.84 162 ILE A C 1
ATOM 1222 O O . ILE A 1 162 ? 59.732 24.522 -2.255 1.00 38.84 162 ILE A O 1
ATOM 1226 N N . MET A 1 163 ? 61.550 25.587 -3.106 1.00 37.97 163 MET A N 1
ATOM 1227 C CA . MET A 1 163 ? 62.760 25.082 -2.417 1.00 37.97 163 MET A CA 1
ATOM 1228 C C . MET A 1 163 ? 62.606 24.010 -1.305 1.00 37.97 163 MET A C 1
ATOM 1230 O O . MET A 1 163 ? 61.799 24.161 -0.404 1.00 37.97 163 MET A O 1
ATOM 1234 N N . ARG A 1 164 ? 63.501 23.021 -1.140 1.00 40.00 164 ARG A N 1
ATOM 1235 C CA . ARG A 1 164 ? 64.944 23.206 -0.888 1.00 40.00 164 ARG A CA 1
ATOM 1236 C C . ARG A 1 164 ? 65.666 21.843 -0.769 1.00 40.00 164 ARG A C 1
ATOM 1238 O O . ARG A 1 164 ? 65.228 20.978 -0.028 1.00 40.00 164 ARG A O 1
ATOM 1245 N N . GLN A 1 165 ? 66.863 21.802 -1.362 1.00 36.62 165 GLN A N 1
ATOM 1246 C CA . GLN A 1 165 ? 68.110 21.187 -0.868 1.00 36.62 165 GLN A CA 1
ATOM 1247 C C . GLN A 1 165 ? 68.403 19.670 -0.959 1.00 36.62 165 GLN A C 1
ATOM 1249 O O . GLN A 1 165 ? 67.869 18.850 -0.227 1.00 36.62 165 GLN A O 1
ATOM 1254 N N . LYS A 1 166 ? 69.528 19.444 -1.666 1.00 38.97 166 LYS A N 1
ATOM 1255 C CA . LYS A 1 166 ? 70.713 18.629 -1.317 1.00 38.97 166 LYS A CA 1
ATOM 1256 C C . LYS A 1 166 ? 70.671 17.114 -1.540 1.00 38.97 166 LYS A C 1
ATOM 1258 O O . LYS A 1 166 ? 70.225 16.370 -0.680 1.00 38.97 166 LYS A O 1
ATOM 1263 N N . ALA A 1 167 ? 71.378 16.712 -2.599 1.00 40.56 167 ALA A N 1
ATOM 1264 C CA . ALA A 1 167 ? 72.457 15.704 -2.685 1.00 40.56 167 ALA A CA 1
ATOM 1265 C C . ALA A 1 167 ? 72.423 15.126 -4.113 1.00 40.56 167 ALA A C 1
ATOM 1267 O O . ALA A 1 167 ? 71.337 14.954 -4.642 1.00 40.56 167 ALA A O 1
ATOM 1268 N N . ARG A 1 168 ? 73.489 14.784 -4.830 1.00 42.62 168 ARG A N 1
ATOM 1269 C CA . ARG A 1 168 ? 74.952 14.766 -4.689 1.00 42.62 168 ARG A CA 1
ATOM 1270 C C . ARG A 1 168 ? 75.486 14.478 -6.116 1.00 42.62 168 ARG A C 1
ATOM 1272 O O . ARG A 1 168 ? 74.690 14.215 -7.009 1.00 42.62 168 ARG A O 1
ATOM 1279 N N . ASP A 1 169 ? 76.811 14.479 -6.253 1.00 42.66 169 ASP A N 1
ATOM 1280 C CA . ASP A 1 169 ? 77.627 13.997 -7.387 1.00 42.66 169 ASP A CA 1
ATOM 1281 C C . ASP A 1 169 ? 77.807 15.002 -8.537 1.00 42.66 169 ASP A C 1
ATOM 1283 O O . ASP A 1 169 ? 76.877 15.333 -9.258 1.00 42.66 169 ASP A O 1
ATOM 1287 N N . VAL A 1 170 ? 78.957 15.669 -8.716 1.00 47.44 170 VAL A N 1
ATOM 1288 C CA . VAL A 1 170 ? 80.369 15.219 -8.705 1.00 47.44 170 VAL A CA 1
ATOM 1289 C C . VAL A 1 170 ? 80.603 14.032 -9.633 1.00 47.44 170 VAL A C 1
ATOM 1291 O O . VAL A 1 170 ? 80.761 12.914 -9.163 1.00 47.44 170 VAL A O 1
ATOM 1294 N N . THR A 1 171 ? 80.700 14.283 -10.943 1.00 41.75 171 THR A N 1
ATOM 1295 C CA . THR A 1 171 ? 81.785 13.747 -11.793 1.00 41.75 171 THR A CA 1
ATOM 1296 C C . THR A 1 171 ? 81.764 14.351 -13.204 1.00 41.75 171 THR A C 1
ATOM 1298 O O . THR A 1 171 ? 80.742 14.332 -13.877 1.00 41.75 171 THR A O 1
ATOM 1301 N N . GLY A 1 172 ? 82.934 14.802 -13.673 1.00 41.22 172 GLY A N 1
ATOM 1302 C CA . GLY A 1 172 ? 83.332 14.667 -15.079 1.00 41.22 172 GLY A CA 1
ATOM 1303 C C . GLY A 1 172 ? 83.219 15.889 -15.994 1.00 41.22 172 GLY A C 1
ATOM 1304 O O . GLY A 1 172 ? 82.368 15.902 -16.878 1.00 41.22 172 GLY A O 1
ATOM 1305 N N . ARG A 1 173 ? 84.156 16.837 -15.898 1.00 33.56 173 ARG A N 1
ATOM 1306 C CA . ARG A 1 173 ? 85.291 17.006 -16.836 1.00 33.56 173 ARG A CA 1
ATOM 1307 C C . ARG A 1 173 ? 86.081 18.268 -16.513 1.00 33.56 173 ARG A C 1
ATOM 1309 O O . ARG A 1 173 ? 85.444 19.286 -16.178 1.00 33.56 173 ARG A O 1
#

pLDDT: mean 73.0, std 18.08, range [33.56, 94.19]

Secondary structure (DSSP, 8-state):
-HHHHHHHHHHHHHHHHHHHHHHHHHHHHHHHHHHHHHTT--SS-GGGGHHHHHHHHHHTT-EE-GGG-EEEEEE-S---SHHHHHHHTT--SEEEEEEEEEEEEEEEETTTEEEEEEEEEEEEEEEEPPPP---HHHHHHHHHHHHHHS-----------------------

Sequence (173 aa):
MNKLIGLVIVVLLAAAGVQFAGHTTKVSAFGSAVHGFLDAVALDDPESLIPDIVEAAAKEGLEVNPRAVTVTAEPTEKQEGLTGMLARKGIAESQQVRVTIELEHSDTILGVFPLKGQIRETDIRTVQVRPRRVGEEMYQQLEAEEMQSQPAQRQPVGTSNIMRQKARDVTGR

Radius of gyration: 31.29 Å; chains: 1; bounding box: 108×35×78 Å

Foldseek 3Di:
DVVVVVVVVVVLVVQLVVVVVLVVVLVVVLLVVVQVVLVVQDQVCNLPCLVVSQVSCVVSVKHWDSVQKDKDKAFDCPPPALQSVCVVVLAHQKTKIKIKIKTKIWDDGPNHRIDIDIHIDIDIDIDGRPGDPDPPVVVVVRVVVRVVPDDPDDDPPDDDDDDDDDDDDDDDD